Protein AF-A0A2V1JN62-F1 (afdb_monomer)

Organism: Eubacterium ramulus (NCBI:txid39490)

Solvent-accessible surface area (backbone atoms only — not comparable to full-atom values): 8438 Å² total; per-residue (Å²): 111,69,67,59,52,52,50,52,50,54,52,49,52,41,44,50,48,18,68,74,68,61,41,76,30,70,56,57,30,31,48,56,67,56,50,53,51,54,63,74,39,46,83,82,41,70,92,49,55,66,51,74,51,29,80,56,91,88,50,60,19,26,27,44,34,29,56,42,42,87,81,56,75,52,83,78,80,78,67,55,34,75,47,52,40,27,48,70,52,65,95,75,48,65,92,59,51,58,68,42,53,51,51,39,46,47,72,72,69,53,62,70,39,54,35,36,42,65,48,64,54,94,53,24,38,40,35,23,27,32,48,88,47,44,63,55,48,56,72,64,55,46,52,43,90,89,39,50,35,40,93

InterPro domains:
  IPR012677 Nucleotide-binding alpha-beta plait domain superfamily [G3DSA:3.30.70.330] (74-151)
  IPR040591 Ribosome-associated protein quality control protein P2, RNA-binding domain [PF17774] (75-149)

Mean predicted aligned error: 3.66 Å

Sequence (151 aa):
MKENEELKRRVLDLANRCYQQNIYTFSGFLNAAEVSDVYTMERELDFVPWKLFGGTEGCERQMLRFGSEETLGYEEEFPISCVVIRPSAPKFAEDLSHRDFLGALMNLGIERDVLGDIIVRDAAGYVFCEDTMAAYLAEHITQVRHTSMTT

Radius of gyration: 17.4 Å; Cα contacts (8 Å, |Δi|>4): 254; chains: 1; bounding box: 42×25×49 Å

Foldseek 3Di:
DVVLVVLVVVVVVQLVCCVPVLDKGKFFWDALVSVVSVVVCCVVNVVWDKDWDQPDPPWRITMIMTHDCVRNVDDDDQQKDKAKKAFPDLVPDDQDDQVQVVVLCVVVVDDCRQWTDWDDDSNITTTMGGNVCRVVCQPPSQDRPHTGIHD

Structure (mmCIF, N/CA/C/O backbone):
data_AF-A0A2V1JN62-F1
#
_entry.id   AF-A0A2V1JN62-F1
#
loop_
_atom_site.group_PDB
_atom_site.id
_atom_site.type_symbol
_atom_site.label_atom_id
_atom_site.label_alt_id
_atom_site.label_comp_id
_atom_site.label_asym_id
_atom_site.label_entity_id
_atom_site.label_seq_id
_atom_site.pdbx_PDB_ins_code
_atom_site.Cartn_x
_atom_site.Cartn_y
_atom_site.Cartn_z
_atom_site.occupancy
_atom_site.B_iso_or_equiv
_atom_site.auth_seq_id
_atom_site.auth_comp_id
_atom_site.auth_asym_id
_atom_site.auth_atom_id
_atom_site.pdbx_PDB_model_num
ATOM 1 N N . MET A 1 1 ? 10.242 10.033 18.548 1.00 59.81 1 MET A N 1
ATOM 2 C CA . MET A 1 1 ? 9.210 10.541 19.481 1.00 59.81 1 MET A CA 1
ATOM 3 C C . MET A 1 1 ? 8.110 11.282 18.730 1.00 59.81 1 MET A C 1
ATOM 5 O O . MET A 1 1 ? 7.020 10.749 18.710 1.00 59.81 1 MET A O 1
ATOM 9 N N . LYS A 1 2 ? 8.378 12.398 18.029 1.00 68.00 2 LYS A N 1
ATOM 10 C CA . LYS A 1 2 ? 7.328 13.139 17.289 1.00 68.00 2 LYS A CA 1
ATOM 11 C C . LYS A 1 2 ? 6.630 12.345 16.171 1.00 68.00 2 LYS A C 1
ATOM 13 O O . LYS A 1 2 ? 5.416 12.349 16.094 1.00 68.00 2 LYS A O 1
ATOM 18 N N . GLU A 1 3 ? 7.394 11.632 15.349 1.00 68.94 3 GLU A N 1
ATOM 19 C CA . GLU A 1 3 ? 6.868 10.895 14.183 1.00 68.94 3 GLU A CA 1
ATOM 20 C C . GLU A 1 3 ? 5.926 9.741 14.584 1.00 68.94 3 GLU A C 1
ATOM 22 O O . GLU A 1 3 ? 4.888 9.522 13.971 1.00 68.94 3 GLU A O 1
ATOM 27 N N . ASN A 1 4 ? 6.227 9.072 15.700 1.00 80.12 4 ASN A N 1
ATOM 28 C CA . ASN A 1 4 ? 5.383 8.013 16.258 1.00 80.12 4 ASN A CA 1
ATOM 29 C C . ASN A 1 4 ? 4.093 8.594 16.893 1.00 80.12 4 ASN A C 1
ATOM 31 O O . ASN A 1 4 ? 3.012 8.032 16.747 1.00 80.12 4 ASN A O 1
ATOM 35 N N . GLU A 1 5 ? 4.158 9.783 17.510 1.00 89.31 5 GLU A N 1
ATOM 36 C CA . GLU A 1 5 ? 2.958 10.487 17.996 1.00 89.31 5 GLU A CA 1
ATOM 37 C C . GLU A 1 5 ? 2.022 10.923 16.855 1.00 89.31 5 GLU A C 1
ATOM 39 O O . GLU A 1 5 ? 0.799 10.828 16.991 1.00 89.31 5 GLU A O 1
ATOM 44 N N . GLU A 1 6 ? 2.574 11.374 15.725 1.00 93.19 6 GLU A N 1
ATOM 45 C CA . GLU A 1 6 ? 1.796 11.740 14.535 1.00 93.19 6 GLU A CA 1
ATOM 46 C C . GLU A 1 6 ? 1.098 10.524 13.916 1.00 93.19 6 GLU A C 1
ATOM 48 O O . GLU A 1 6 ? -0.110 10.583 13.654 1.00 93.19 6 GLU A O 1
ATOM 53 N N . LEU A 1 7 ? 1.816 9.404 13.761 1.00 94.75 7 LEU A N 1
ATOM 54 C CA . LEU A 1 7 ? 1.230 8.136 13.323 1.00 94.75 7 LEU A CA 1
ATOM 55 C C . LEU A 1 7 ? 0.092 7.714 14.255 1.00 94.75 7 LEU A C 1
ATOM 57 O O . LEU A 1 7 ? -1.020 7.463 13.789 1.00 94.75 7 LEU A O 1
ATOM 61 N N . LYS A 1 8 ? 0.348 7.686 15.569 1.00 95.94 8 LYS A N 1
ATOM 62 C CA . LYS A 1 8 ? -0.642 7.290 16.575 1.00 95.94 8 LYS A CA 1
ATOM 63 C C . LYS A 1 8 ? -1.914 8.123 16.472 1.00 95.94 8 LYS A C 1
ATOM 65 O O . LYS A 1 8 ? -3.014 7.571 16.502 1.00 95.94 8 LYS A O 1
ATOM 70 N N . ARG A 1 9 ? -1.776 9.441 16.313 1.00 96.75 9 ARG A N 1
ATOM 71 C CA . ARG A 1 9 ? -2.917 10.342 16.125 1.00 96.75 9 ARG A CA 1
ATOM 72 C C . ARG A 1 9 ? -3.699 10.002 14.855 1.00 96.75 9 ARG A C 1
ATOM 74 O O . ARG A 1 9 ? -4.909 9.828 14.935 1.00 96.75 9 ARG A O 1
ATOM 81 N N . ARG A 1 10 ? -3.018 9.852 13.714 1.00 97.00 10 ARG A N 1
ATOM 82 C CA . ARG A 1 10 ? -3.650 9.506 12.427 1.00 97.00 10 ARG A CA 1
ATOM 83 C C . ARG A 1 10 ? -4.409 8.178 12.504 1.00 97.00 10 ARG A C 1
ATOM 85 O O . ARG A 1 10 ? -5.538 8.087 12.032 1.00 97.00 10 ARG A O 1
ATOM 92 N N . VAL A 1 11 ? -3.806 7.166 13.123 1.00 98.12 11 VAL A N 1
ATOM 93 C CA . VAL A 1 11 ? -4.401 5.834 13.300 1.00 98.12 11 VAL A CA 1
ATOM 94 C C . VAL A 1 11 ? -5.652 5.902 14.181 1.00 98.12 11 VAL A C 1
ATOM 96 O O . VAL A 1 11 ? -6.694 5.368 13.807 1.00 98.12 11 VAL A O 1
ATOM 99 N N . LEU A 1 12 ? -5.588 6.608 15.314 1.00 98.06 12 LEU A N 1
ATOM 100 C CA . LEU A 1 12 ? -6.748 6.793 16.189 1.00 98.06 12 LEU A CA 1
ATOM 101 C C . LEU A 1 12 ? -7.861 7.604 15.516 1.00 98.06 12 LEU A C 1
ATOM 103 O O . LEU A 1 12 ? -9.035 7.295 15.715 1.00 98.06 12 LEU A O 1
ATOM 107 N N . ASP A 1 13 ? -7.527 8.609 14.709 1.00 98.25 13 ASP A N 1
ATOM 108 C CA . ASP A 1 13 ? -8.517 9.384 13.956 1.00 98.25 13 ASP A CA 1
ATOM 109 C C . ASP A 1 13 ? -9.261 8.492 12.941 1.00 98.25 13 ASP A C 1
ATOM 111 O O . ASP A 1 13 ? -10.490 8.559 12.844 1.00 98.25 13 ASP A O 1
ATOM 115 N N . LEU A 1 14 ? -8.550 7.595 12.242 1.00 98.44 14 LEU A N 1
ATOM 116 C CA . LEU A 1 14 ? -9.153 6.609 11.333 1.00 98.44 14 LEU A CA 1
ATOM 117 C C . LEU A 1 14 ? -10.055 5.611 12.075 1.00 98.44 14 LEU A C 1
ATOM 119 O O . LEU A 1 14 ? -11.182 5.368 11.632 1.00 98.44 14 LEU A O 1
ATOM 123 N N . ALA A 1 15 ? -9.586 5.083 13.208 1.00 98.38 15 ALA A N 1
ATOM 124 C CA . ALA A 1 15 ? -10.327 4.150 14.055 1.00 98.38 15 ALA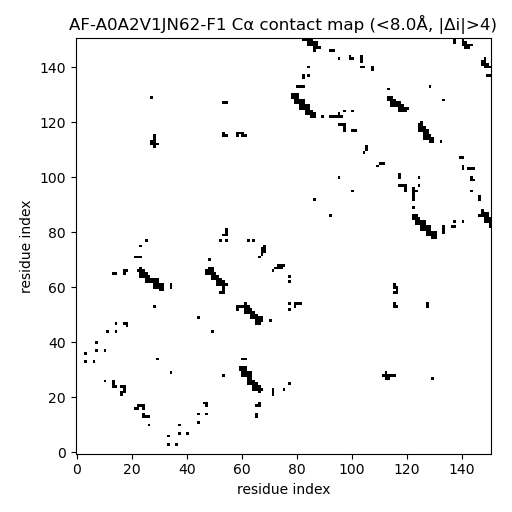 A CA 1
ATOM 125 C C . ALA A 1 15 ? -11.633 4.771 14.579 1.00 98.38 15 ALA A C 1
ATOM 127 O O . ALA A 1 15 ? -12.717 4.201 14.432 1.00 98.38 15 ALA A O 1
ATOM 128 N N . ASN A 1 16 ? -11.546 5.987 15.128 1.00 98.31 16 ASN A N 1
ATOM 129 C CA . ASN A 1 16 ? -12.706 6.728 15.621 1.00 98.31 16 ASN A CA 1
ATOM 130 C C . ASN A 1 16 ? -13.687 7.055 14.497 1.00 98.31 16 ASN A C 1
ATOM 132 O O . ASN A 1 16 ? -14.895 6.933 14.691 1.00 98.31 16 ASN A O 1
ATOM 136 N N . ARG A 1 17 ? -13.192 7.445 13.317 1.00 98.38 17 ARG A N 1
ATOM 137 C CA . ARG A 1 17 ? -14.052 7.719 12.164 1.00 98.38 17 ARG A CA 1
ATOM 138 C C . ARG A 1 17 ? -14.810 6.469 11.720 1.00 98.38 17 ARG A C 1
ATOM 140 O O . ARG A 1 17 ? -16.015 6.570 11.508 1.00 98.38 17 ARG A O 1
ATOM 147 N N . CYS A 1 18 ? -14.138 5.319 11.636 1.00 98.19 18 CYS A N 1
ATOM 148 C CA . CYS A 1 18 ? -14.784 4.041 11.333 1.00 98.19 18 CYS A CA 1
ATOM 149 C C . CYS A 1 18 ? -15.900 3.742 12.340 1.00 98.19 18 CYS A C 1
ATOM 151 O O . CYS A 1 18 ? -17.041 3.501 11.948 1.00 98.19 18 CYS A O 1
ATOM 153 N N . TYR A 1 19 ? -15.589 3.829 13.635 1.00 97.25 19 TYR A N 1
ATOM 154 C CA . TYR A 1 19 ? -16.534 3.535 14.712 1.00 97.25 19 TYR A CA 1
ATOM 155 C C . TYR A 1 19 ? -17.737 4.493 14.740 1.00 97.25 19 TYR A C 1
ATOM 157 O O . TYR A 1 19 ? -18.875 4.066 14.907 1.00 97.25 19 TYR A O 1
ATOM 165 N N . GLN A 1 20 ? -17.509 5.796 14.559 1.00 97.44 20 GLN A N 1
ATOM 166 C CA . GLN A 1 20 ? -18.564 6.812 14.655 1.00 97.44 20 GLN A CA 1
ATOM 167 C C . GLN A 1 20 ? -19.447 6.892 13.408 1.00 97.44 20 GLN A C 1
ATOM 169 O O . GLN A 1 20 ? -20.631 7.206 13.521 1.00 97.44 20 GLN A O 1
ATOM 174 N N . GLN A 1 21 ? -18.870 6.680 12.223 1.00 97.19 21 GLN A N 1
ATOM 175 C CA . GLN A 1 21 ? -19.573 6.849 10.947 1.00 97.19 21 GLN A CA 1
ATOM 176 C C . GLN A 1 21 ? -20.052 5.522 10.354 1.00 97.19 21 GLN A C 1
ATOM 178 O O . GLN A 1 21 ? -20.793 5.545 9.377 1.00 97.19 21 GLN A O 1
ATOM 183 N N . ASN A 1 22 ? -19.668 4.387 10.948 1.00 96.12 22 ASN A N 1
ATOM 184 C CA . ASN A 1 22 ? -19.988 3.047 10.464 1.00 96.12 22 ASN A CA 1
ATOM 185 C C . ASN A 1 22 ? -19.538 2.827 9.005 1.00 96.12 22 ASN A C 1
ATOM 187 O O . ASN A 1 22 ? -20.285 2.311 8.170 1.00 96.12 22 ASN A O 1
ATOM 191 N N . ILE A 1 23 ? -18.309 3.257 8.703 1.00 97.75 23 ILE A N 1
ATOM 192 C CA . ILE A 1 23 ? -17.670 3.114 7.389 1.00 97.75 23 ILE A CA 1
ATOM 193 C C . 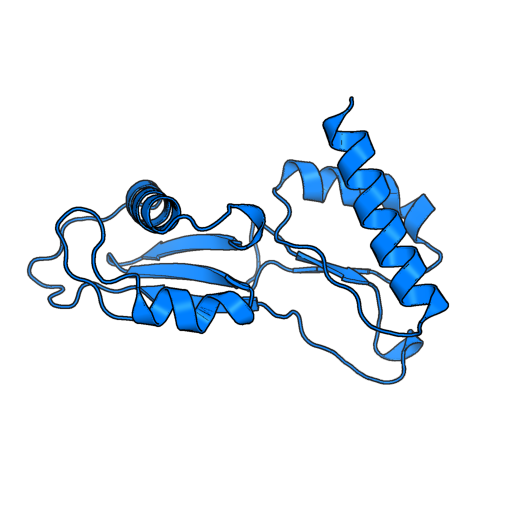ILE A 1 23 ? -16.296 2.470 7.511 1.00 97.75 23 ILE A C 1
ATOM 195 O O . ILE A 1 23 ? -15.637 2.661 8.531 1.00 97.75 23 ILE A O 1
ATOM 199 N N . TYR A 1 24 ? -15.829 1.784 6.468 1.00 98.50 24 TYR A N 1
ATOM 200 C CA . TYR A 1 24 ? -14.417 1.418 6.405 1.00 98.50 24 TYR A CA 1
ATOM 201 C C . TYR A 1 24 ? -13.551 2.671 6.302 1.00 98.50 24 TYR A C 1
ATOM 203 O O . TYR A 1 24 ? -13.913 3.672 5.675 1.00 98.50 24 TYR A O 1
ATOM 211 N N . THR A 1 25 ? -12.389 2.623 6.94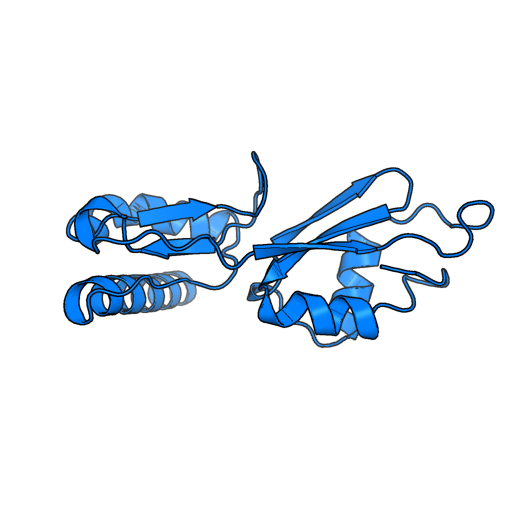0 1.00 98.56 25 THR A N 1
ATOM 212 C CA . THR A 1 25 ? -11.367 3.658 6.797 1.00 98.56 25 THR A CA 1
ATOM 213 C C . THR A 1 25 ? -10.021 3.015 6.530 1.00 98.56 25 THR A C 1
ATOM 215 O O . THR A 1 25 ? -9.733 1.919 7.010 1.00 98.56 25 THR A O 1
ATOM 218 N N . PHE A 1 26 ? -9.203 3.715 5.750 1.00 98.38 26 PHE A N 1
ATOM 219 C CA . PHE A 1 26 ? -7.932 3.220 5.247 1.00 98.38 26 PHE A CA 1
ATOM 220 C C . PHE A 1 26 ? -6.843 4.262 5.493 1.00 98.38 26 PHE A C 1
ATOM 222 O O . PHE A 1 26 ? -7.096 5.468 5.407 1.00 98.38 26 PHE A O 1
ATOM 229 N N . SER A 1 27 ? -5.640 3.808 5.826 1.00 97.81 27 SER A N 1
ATOM 230 C CA . SER A 1 27 ? -4.439 4.643 5.767 1.00 97.81 27 SER A CA 1
ATOM 231 C C . SER A 1 27 ? -3.853 4.649 4.350 1.00 97.81 27 SER A C 1
ATOM 233 O O . SER A 1 27 ? -4.261 3.855 3.511 1.00 97.81 27 SER A O 1
ATOM 235 N N . GLY A 1 28 ? -2.828 5.470 4.107 1.00 97.19 28 GLY A N 1
ATOM 236 C CA . GLY A 1 28 ? -1.861 5.158 3.048 1.00 97.19 28 GLY A CA 1
ATOM 237 C C . GLY A 1 28 ? -1.012 3.929 3.414 1.00 97.19 28 GLY A C 1
ATOM 238 O O . GLY A 1 28 ? -1.188 3.321 4.478 1.00 97.19 28 GLY A O 1
ATOM 239 N N . PHE A 1 29 ? -0.052 3.574 2.568 1.00 97.88 29 PHE A N 1
ATOM 240 C CA . PHE A 1 29 ? 0.948 2.550 2.856 1.00 97.88 29 PHE A CA 1
ATOM 241 C C . PHE A 1 29 ? 1.875 2.976 3.995 1.00 97.88 29 PHE A C 1
ATOM 243 O O . PHE A 1 29 ? 2.668 3.912 3.885 1.00 97.88 29 PHE A O 1
ATOM 250 N N . LEU A 1 30 ? 1.803 2.213 5.077 1.00 97.44 30 LEU A N 1
ATOM 251 C CA . LEU A 1 30 ? 2.706 2.272 6.210 1.00 97.44 30 LEU A CA 1
ATOM 252 C C . LEU A 1 30 ? 3.975 1.486 5.886 1.00 97.44 30 LEU A C 1
ATOM 254 O O . LEU A 1 30 ? 3.923 0.410 5.284 1.00 97.44 30 LEU A O 1
ATOM 258 N N . ASN A 1 31 ? 5.126 2.004 6.301 1.00 95.81 31 ASN A N 1
ATOM 259 C CA . ASN A 1 31 ? 6.378 1.257 6.239 1.00 95.81 31 ASN A CA 1
ATOM 260 C C . ASN A 1 31 ? 6.471 0.207 7.365 1.00 95.81 31 ASN A C 1
ATOM 262 O O . ASN A 1 31 ? 5.703 0.241 8.320 1.00 95.81 31 ASN A O 1
ATOM 266 N N . ALA A 1 32 ? 7.450 -0.699 7.292 1.00 95.06 32 ALA A N 1
ATOM 267 C CA . ALA A 1 32 ? 7.601 -1.791 8.259 1.00 95.06 32 ALA A CA 1
ATOM 268 C C . ALA A 1 32 ? 7.713 -1.333 9.732 1.00 95.06 32 ALA A C 1
ATOM 270 O O . ALA A 1 32 ? 7.233 -2.026 10.629 1.00 95.06 32 ALA A O 1
ATOM 271 N N . ALA A 1 33 ? 8.319 -0.170 9.998 1.00 95.19 33 ALA A N 1
ATOM 272 C CA . ALA A 1 33 ? 8.395 0.378 11.352 1.00 95.19 33 ALA A CA 1
ATOM 273 C C . ALA A 1 33 ? 7.030 0.912 11.814 1.00 95.19 33 ALA A C 1
ATOM 275 O O . ALA A 1 33 ? 6.599 0.589 12.915 1.00 95.19 33 ALA A O 1
ATOM 276 N N . GLU A 1 34 ? 6.317 1.643 10.953 1.00 96.69 34 GLU A N 1
ATOM 277 C CA . GLU A 1 34 ? 4.955 2.120 11.239 1.00 96.69 34 GLU A CA 1
ATOM 278 C C . GLU A 1 34 ? 3.968 0.954 11.424 1.00 96.69 34 GLU A C 1
ATOM 280 O O . GLU A 1 34 ? 3.124 0.991 12.314 1.00 96.69 34 GLU A O 1
ATOM 285 N N . VAL A 1 35 ? 4.096 -0.113 10.628 1.00 96.94 35 VAL A N 1
ATOM 286 C CA . VAL A 1 35 ? 3.339 -1.363 10.799 1.00 96.94 35 VAL A CA 1
ATOM 287 C C . VAL A 1 35 ? 3.594 -1.959 12.183 1.00 96.94 35 VAL A C 1
ATOM 289 O O . VAL A 1 35 ? 2.649 -2.306 12.891 1.00 96.94 35 VAL A O 1
ATOM 292 N N . SER A 1 36 ? 4.863 -2.043 12.597 1.00 96.31 36 SER A N 1
ATOM 293 C CA . SER A 1 36 ? 5.215 -2.511 13.938 1.00 96.31 36 SER A CA 1
ATOM 294 C C . SER A 1 36 ? 4.615 -1.618 15.023 1.00 96.31 36 SER A C 1
ATOM 296 O O . SER A 1 36 ? 4.119 -2.142 16.018 1.00 96.31 36 SER A O 1
ATOM 298 N N . ASP A 1 37 ? 4.632 -0.297 14.838 1.00 96.12 37 ASP A N 1
ATOM 299 C CA . ASP A 1 37 ? 4.038 0.654 15.778 1.00 96.12 37 ASP A CA 1
ATOM 300 C C . ASP A 1 37 ? 2.520 0.435 15.909 1.00 96.12 37 ASP A C 1
ATOM 302 O O . ASP A 1 37 ? 2.013 0.405 17.031 1.00 96.12 37 ASP A O 1
ATOM 306 N N . VAL A 1 38 ? 1.799 0.172 14.810 1.00 97.19 38 VAL A N 1
ATOM 307 C CA . VAL A 1 38 ? 0.359 -0.156 14.846 1.00 97.19 38 VAL A CA 1
ATOM 308 C C . VAL A 1 38 ? 0.081 -1.401 15.690 1.00 97.19 38 VAL A C 1
ATOM 310 O O . VAL A 1 38 ? -0.831 -1.373 16.515 1.00 97.19 38 VAL A O 1
ATOM 313 N N . TYR A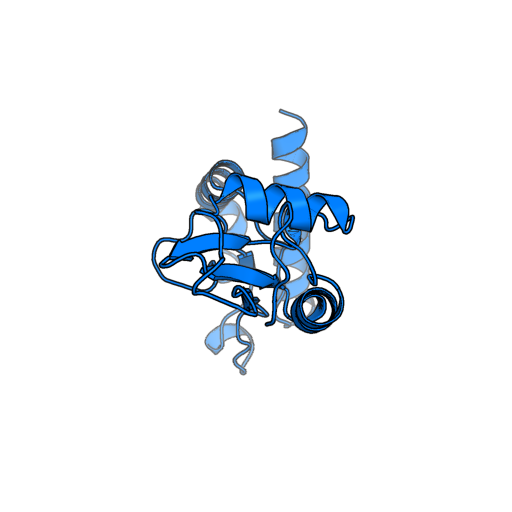 1 39 ? 0.885 -2.463 15.569 1.00 96.44 39 TYR A N 1
ATOM 314 C CA . TYR A 1 39 ? 0.730 -3.649 16.425 1.00 96.44 39 TYR A CA 1
ATOM 315 C C . TYR A 1 39 ? 0.924 -3.334 17.915 1.00 96.44 39 TYR A C 1
ATOM 317 O O . TYR A 1 39 ? 0.269 -3.942 18.758 1.00 96.44 39 TYR A O 1
ATOM 325 N N . THR A 1 40 ? 1.772 -2.363 18.272 1.00 95.94 40 THR A N 1
ATOM 326 C CA . THR A 1 40 ? 1.913 -1.952 19.683 1.00 95.94 40 THR A CA 1
ATOM 327 C C . THR A 1 40 ? 0.691 -1.209 20.228 1.00 95.94 40 THR A C 1
ATOM 329 O O . THR A 1 40 ? 0.538 -1.120 21.446 1.00 95.94 40 THR A O 1
ATOM 332 N N . MET A 1 41 ? -0.179 -0.708 19.344 1.00 95.69 41 MET A N 1
ATOM 333 C CA . MET A 1 41 ? -1.403 0.024 19.677 1.00 95.69 41 MET A CA 1
ATOM 334 C C . MET A 1 41 ? -2.641 -0.878 19.795 1.00 95.69 41 MET A C 1
ATOM 336 O O . MET A 1 41 ? -3.745 -0.355 19.917 1.00 95.69 41 MET A O 1
ATOM 340 N N . GLU A 1 42 ? -2.491 -2.208 19.742 1.00 94.62 42 GLU A N 1
ATOM 341 C CA . GLU A 1 42 ? -3.607 -3.171 19.727 1.00 94.62 42 GLU A CA 1
ATOM 342 C C . GLU A 1 42 ? -4.673 -2.842 20.784 1.00 94.62 42 GLU A C 1
ATOM 344 O O . GLU A 1 42 ? -5.834 -2.631 20.444 1.00 94.62 42 GLU A O 1
ATOM 349 N N . ARG A 1 43 ? -4.252 -2.625 22.038 1.00 95.69 43 ARG A N 1
ATOM 350 C CA . ARG A 1 43 ? -5.152 -2.309 23.161 1.00 95.69 43 ARG A CA 1
ATOM 351 C C . ARG A 1 43 ? -5.916 -1.000 22.992 1.00 95.69 43 ARG A C 1
ATOM 353 O O . ARG A 1 43 ? -7.042 -0.877 23.468 1.00 95.69 43 ARG A O 1
ATOM 360 N N . GLU A 1 44 ? -5.297 0.011 22.389 1.00 96.31 44 GLU A N 1
ATOM 361 C CA . GLU A 1 44 ? -5.974 1.272 22.092 1.00 96.31 44 GLU A CA 1
ATOM 362 C C . GLU A 1 44 ? -6.966 1.144 20.936 1.00 96.31 44 GLU A C 1
ATOM 364 O O . GLU A 1 44 ? -7.862 1.978 20.839 1.00 96.31 44 GLU A O 1
ATOM 369 N N . LEU A 1 45 ? -6.821 0.129 20.082 1.00 97.19 45 LEU A N 1
ATOM 370 C CA . LEU A 1 45 ? -7.653 -0.107 18.902 1.00 97.19 45 LEU A CA 1
ATOM 371 C C . LEU A 1 45 ? -8.732 -1.179 19.117 1.00 97.19 45 LEU A C 1
ATOM 373 O O . LEU A 1 45 ? -9.592 -1.324 18.256 1.00 97.19 45 LEU A O 1
ATOM 377 N N . ASP A 1 46 ? -8.754 -1.862 20.268 1.00 96.12 46 ASP A N 1
ATOM 378 C CA . ASP A 1 46 ? -9.684 -2.959 20.612 1.00 96.12 46 ASP A CA 1
ATOM 379 C C . ASP A 1 46 ? -11.180 -2.645 20.399 1.00 96.12 46 ASP A C 1
ATOM 381 O O . ASP A 1 46 ? -12.006 -3.552 20.303 1.00 96.12 46 ASP A O 1
ATOM 385 N N . PHE A 1 47 ? -11.563 -1.367 20.337 1.00 96.19 47 PHE A N 1
ATOM 386 C CA . PHE A 1 47 ? -12.951 -0.948 20.129 1.00 96.19 47 PHE A CA 1
ATOM 387 C C . PHE A 1 47 ? -13.427 -1.048 18.669 1.00 96.19 47 PHE A C 1
ATOM 389 O O . PHE A 1 47 ? -14.618 -0.866 18.406 1.00 96.19 47 PHE A O 1
ATOM 396 N N . VAL A 1 48 ? -12.528 -1.307 17.715 1.00 96.94 48 VAL A N 1
ATOM 397 C CA . VAL A 1 48 ? -12.854 -1.440 16.293 1.00 96.94 48 VAL A CA 1
ATOM 398 C C . VAL A 1 48 ? -11.952 -2.496 15.639 1.00 96.94 48 VAL A C 1
ATOM 400 O O . VAL A 1 48 ? -10.734 -2.460 15.805 1.00 96.94 48 VAL A O 1
ATOM 403 N N . PRO A 1 49 ? -12.504 -3.456 14.875 1.00 97.50 49 PRO A N 1
ATOM 404 C CA . PRO A 1 49 ? -11.681 -4.444 14.189 1.00 97.50 49 PRO A CA 1
ATOM 405 C C . PRO A 1 49 ? -10.781 -3.767 13.155 1.00 97.50 49 PRO A C 1
ATOM 407 O O . PRO A 1 49 ? -11.196 -2.825 12.477 1.00 97.50 49 PRO A O 1
ATOM 410 N N . TRP A 1 50 ? -9.566 -4.279 12.990 1.00 98.12 50 TRP A N 1
ATOM 411 C CA . TRP A 1 50 ? -8.612 -3.753 12.022 1.00 98.12 50 TRP A CA 1
ATOM 412 C C . TRP A 1 50 ? -7.783 -4.859 11.371 1.00 98.12 50 TRP A C 1
ATOM 414 O O . TRP A 1 50 ? -7.676 -5.970 11.893 1.00 98.12 50 TRP A O 1
ATOM 424 N N . LYS A 1 51 ? -7.241 -4.572 10.184 1.00 97.69 51 LYS A N 1
ATOM 425 C CA . LYS A 1 51 ? -6.386 -5.480 9.405 1.00 97.69 51 LYS A CA 1
ATOM 426 C C . LYS A 1 51 ? -5.306 -4.699 8.661 1.00 97.69 51 LYS A C 1
ATOM 428 O O . LYS A 1 51 ? -5.523 -3.552 8.281 1.00 97.69 51 LYS A O 1
ATOM 433 N N . LEU A 1 52 ? -4.178 -5.355 8.402 1.00 97.94 52 LEU A N 1
ATOM 434 C CA . LEU A 1 52 ? -3.096 -4.848 7.559 1.00 97.94 52 LEU A CA 1
ATOM 435 C C . LEU A 1 52 ? -2.955 -5.708 6.303 1.00 97.94 52 LEU A C 1
ATOM 437 O O . LEU A 1 52 ? -2.989 -6.938 6.391 1.00 97.94 52 LEU A O 1
ATOM 441 N N . PHE A 1 53 ? -2.776 -5.072 5.148 1.00 98.12 53 PHE A N 1
ATOM 442 C CA . PHE A 1 53 ? -2.555 -5.767 3.881 1.00 98.12 53 PHE A CA 1
ATOM 443 C C . PHE A 1 53 ? -1.759 -4.903 2.898 1.00 98.12 53 PHE A C 1
ATOM 445 O O . PHE A 1 53 ? -1.963 -3.696 2.830 1.00 98.12 53 PHE A O 1
ATOM 452 N N . GLY A 1 54 ? -0.837 -5.509 2.145 1.00 96.69 54 GLY A N 1
ATOM 453 C CA . GLY A 1 54 ? 0.042 -4.796 1.204 1.00 96.69 54 GLY A CA 1
ATOM 454 C C . GLY A 1 54 ? -0.232 -5.066 -0.277 1.00 96.69 54 GLY A C 1
ATOM 455 O O . GLY A 1 54 ? 0.526 -4.603 -1.121 1.00 96.69 54 GLY A O 1
ATOM 456 N N . GLY A 1 55 ? -1.285 -5.822 -0.605 1.00 95.12 55 GLY A N 1
ATOM 457 C CA . GLY A 1 55 ? -1.608 -6.245 -1.976 1.00 95.12 55 GLY A CA 1
ATOM 458 C C . GLY A 1 55 ? -1.213 -7.692 -2.291 1.00 95.12 55 GLY A C 1
ATOM 459 O O . GLY A 1 55 ? -1.849 -8.336 -3.120 1.00 95.12 55 GLY A O 1
ATOM 460 N N . THR A 1 56 ? -0.219 -8.246 -1.592 1.00 94.56 56 THR A N 1
ATOM 461 C CA . THR A 1 56 ? 0.121 -9.678 -1.623 1.00 94.56 56 THR A CA 1
ATOM 462 C C . THR A 1 56 ? 0.659 -10.142 -0.266 1.00 94.56 56 THR A C 1
ATOM 464 O O . THR A 1 56 ? 0.951 -9.338 0.622 1.00 94.56 56 THR A O 1
ATOM 467 N N . GLU A 1 57 ? 0.780 -11.457 -0.085 1.00 92.06 57 GLU A N 1
ATOM 468 C CA . GLU A 1 57 ? 1.429 -12.040 1.089 1.00 92.06 57 GLU A CA 1
ATOM 469 C C . GLU A 1 57 ? 2.893 -11.595 1.202 1.00 92.06 57 GLU A C 1
ATOM 471 O O . GLU A 1 57 ? 3.627 -11.557 0.213 1.00 92.06 57 GLU A O 1
ATOM 476 N N . GLY A 1 58 ? 3.323 -11.302 2.431 1.00 90.50 58 GLY A N 1
ATOM 477 C CA . GLY A 1 58 ? 4.716 -10.984 2.744 1.00 90.50 58 GLY A CA 1
ATOM 478 C C . GLY A 1 58 ? 5.164 -9.561 2.409 1.00 90.50 58 GLY A C 1
ATOM 479 O O . GLY A 1 58 ? 6.362 -9.305 2.482 1.00 90.50 58 GLY A O 1
ATOM 480 N N . CYS A 1 59 ? 4.251 -8.649 2.057 1.00 94.38 59 CYS A N 1
ATOM 481 C CA . CYS A 1 59 ? 4.608 -7.248 1.832 1.00 94.38 59 CYS A CA 1
ATOM 482 C C . CYS A 1 59 ? 5.146 -6.570 3.099 1.00 94.38 59 CYS A C 1
ATOM 484 O O . CYS A 1 59 ? 4.545 -6.685 4.170 1.00 94.38 59 CYS A O 1
ATOM 486 N N . GLU A 1 60 ? 6.233 -5.813 2.951 1.00 94.44 60 GLU A N 1
ATOM 487 C CA . GLU A 1 60 ? 6.798 -4.981 4.019 1.0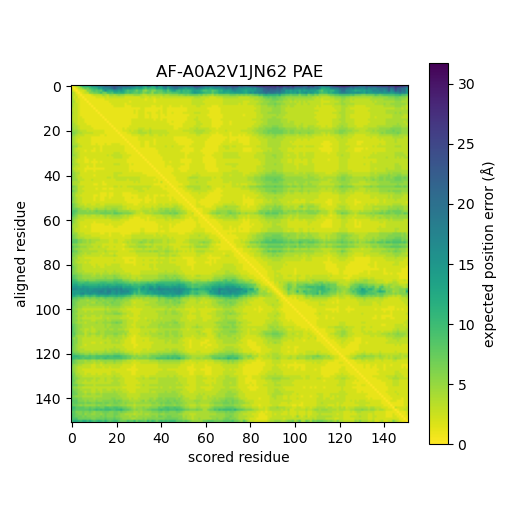0 94.44 60 GLU A CA 1
ATOM 488 C C . GLU A 1 60 ? 5.974 -3.709 4.225 1.00 94.44 60 GLU A C 1
ATOM 490 O O . GLU A 1 60 ? 5.760 -3.277 5.361 1.00 94.44 60 GLU A O 1
ATOM 495 N N . ARG A 1 61 ? 5.513 -3.101 3.126 1.00 96.75 61 ARG A N 1
ATOM 496 C CA . ARG A 1 61 ? 4.620 -1.943 3.156 1.00 96.75 61 ARG A CA 1
ATOM 497 C C . ARG A 1 61 ? 3.174 -2.391 3.110 1.00 96.75 61 ARG A C 1
ATOM 499 O O . ARG A 1 61 ? 2.774 -3.143 2.222 1.00 96.75 61 ARG A O 1
ATOM 506 N N . GLN A 1 62 ? 2.379 -1.909 4.057 1.00 98.25 62 GLN A N 1
ATOM 507 C CA . GLN A 1 62 ? 0.999 -2.352 4.221 1.00 98.25 62 GLN A CA 1
ATOM 508 C C . GLN A 1 62 ? 0.069 -1.177 4.492 1.00 98.25 62 GLN A C 1
ATOM 510 O O . GLN A 1 62 ? 0.427 -0.216 5.165 1.00 98.25 62 GLN A O 1
ATOM 515 N N . MET A 1 63 ? -1.150 -1.280 3.989 1.00 98.38 63 MET A N 1
ATOM 516 C CA . MET A 1 63 ? -2.249 -0.390 4.313 1.00 98.38 63 MET A CA 1
ATOM 517 C C . MET A 1 63 ? -2.977 -0.911 5.553 1.00 98.38 63 MET A C 1
ATOM 519 O O . MET A 1 63 ? -3.234 -2.112 5.661 1.00 98.38 63 MET A O 1
ATOM 523 N N . LEU A 1 64 ? -3.324 -0.016 6.477 1.00 98.50 64 LEU A N 1
ATOM 524 C CA . LEU A 1 64 ? -4.191 -0.302 7.616 1.00 98.50 64 LEU A CA 1
ATOM 525 C C . LEU A 1 64 ? -5.642 -0.035 7.232 1.00 98.50 64 LEU A C 1
ATOM 527 O O . LEU A 1 64 ? -5.958 1.047 6.742 1.00 98.50 64 LEU A O 1
ATOM 531 N N . ARG A 1 65 ? -6.522 -0.996 7.512 1.00 98.44 65 ARG A N 1
ATOM 532 C CA . ARG A 1 65 ? -7.975 -0.868 7.377 1.00 98.44 65 ARG A CA 1
ATOM 533 C C . ARG A 1 65 ? -8.647 -1.047 8.728 1.00 98.44 65 ARG A C 1
ATOM 535 O O . ARG A 1 65 ? -8.363 -2.027 9.415 1.00 98.44 65 ARG A O 1
ATOM 542 N N . PHE A 1 66 ? -9.597 -0.176 9.045 1.00 98.62 66 PHE A N 1
ATOM 543 C CA . PHE A 1 66 ? -10.555 -0.373 10.133 1.00 98.62 66 PHE A CA 1
ATOM 544 C C . PHE A 1 66 ? -11.915 -0.805 9.588 1.00 98.62 66 PHE A C 1
ATOM 546 O O . PHE A 1 66 ? -12.338 -0.340 8.531 1.00 98.62 66 PHE A O 1
ATOM 553 N N . GLY A 1 67 ? -12.584 -1.691 10.322 1.00 97.56 67 GLY A N 1
ATOM 554 C CA . GLY A 1 67 ? -13.873 -2.267 9.966 1.00 97.56 67 GLY A CA 1
ATOM 555 C C . GLY A 1 67 ? -13.798 -3.746 9.581 1.00 97.56 67 GLY A C 1
ATOM 556 O O . GLY A 1 67 ? -12.787 -4.271 9.087 1.00 97.56 67 GLY A O 1
ATOM 557 N N . SER A 1 68 ? -14.912 -4.432 9.806 1.00 96.88 68 SER A N 1
ATOM 558 C CA . SER A 1 68 ? -15.178 -5.783 9.323 1.00 96.88 68 SER A CA 1
ATOM 559 C C . SER A 1 68 ? -16.615 -5.897 8.825 1.00 96.88 68 SER A C 1
ATOM 561 O O . SER A 1 68 ? -17.478 -5.100 9.205 1.00 96.88 68 SER A O 1
ATOM 563 N N . GLU A 1 69 ? -16.873 -6.922 8.011 1.00 95.75 69 GLU A N 1
ATOM 564 C CA . GLU A 1 69 ? -18.217 -7.232 7.522 1.00 95.75 69 GLU A CA 1
ATOM 565 C C . GLU A 1 69 ? -19.187 -7.462 8.684 1.00 95.75 69 GLU A C 1
ATOM 567 O O . GLU A 1 69 ? -20.307 -6.964 8.663 1.00 95.75 69 GLU A O 1
ATOM 572 N N . GLU A 1 70 ? -18.725 -8.119 9.749 1.00 94.06 70 GLU A N 1
ATOM 573 C CA . GLU A 1 70 ? -19.508 -8.352 10.963 1.00 94.06 70 GLU A CA 1
ATOM 574 C C . GLU A 1 70 ? -19.923 -7.046 11.655 1.00 94.06 70 GLU A C 1
ATOM 576 O O . GLU A 1 70 ? -21.066 -6.919 12.091 1.00 94.06 70 GLU A O 1
ATOM 581 N N . THR A 1 71 ? -19.022 -6.062 11.745 1.00 92.88 71 THR A N 1
ATOM 582 C CA . THR A 1 71 ? -19.322 -4.800 12.439 1.00 92.88 71 THR A CA 1
ATOM 583 C C . THR A 1 71 ? -20.074 -3.798 11.573 1.00 92.88 71 THR A C 1
ATOM 585 O O . THR A 1 71 ? -20.872 -3.030 12.100 1.00 92.88 71 THR A O 1
ATOM 588 N N . LEU A 1 72 ? -19.811 -3.780 10.262 1.00 95.44 72 LEU A N 1
ATOM 589 C CA . LEU A 1 72 ? -20.324 -2.750 9.353 1.00 95.44 72 LEU A CA 1
ATOM 590 C C . LEU A 1 72 ? -21.507 -3.229 8.500 1.00 95.44 72 LEU A C 1
ATOM 592 O O . LEU A 1 72 ? -22.259 -2.400 7.989 1.00 95.44 72 LEU A O 1
ATOM 596 N N . GLY A 1 73 ? -21.708 -4.543 8.373 1.00 96.38 73 GLY A N 1
ATOM 597 C CA . GLY A 1 73 ? -22.785 -5.156 7.589 1.00 96.38 73 GLY A CA 1
ATOM 598 C C . GLY A 1 73 ? -22.520 -5.231 6.081 1.00 96.38 73 GLY A C 1
ATOM 599 O O . GLY A 1 73 ? -23.426 -5.573 5.325 1.00 96.38 73 GLY A O 1
ATOM 600 N N . TYR A 1 74 ? -21.309 -4.889 5.639 1.00 96.19 74 TYR A N 1
ATOM 601 C CA . TYR A 1 74 ? -20.846 -5.012 4.256 1.00 96.19 74 TYR A CA 1
ATOM 602 C C . TYR A 1 74 ? -19.330 -5.201 4.226 1.00 96.19 74 TYR A C 1
ATOM 604 O O . TYR A 1 74 ? -18.637 -4.865 5.189 1.00 96.19 74 TYR A O 1
ATOM 612 N N . GLU A 1 75 ? -18.806 -5.725 3.124 1.00 95.00 75 GLU A N 1
ATOM 613 C CA . GLU A 1 75 ? -17.370 -5.861 2.898 1.00 95.00 75 GLU A CA 1
ATOM 614 C C . GLU A 1 75 ? -16.857 -4.772 1.950 1.00 95.00 75 GLU A C 1
ATOM 616 O O . GLU A 1 75 ? -17.519 -4.415 0.976 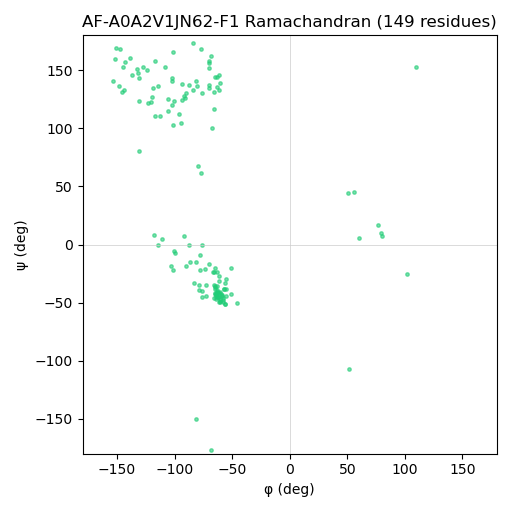1.00 95.00 75 GLU A O 1
ATOM 621 N N . GLU A 1 76 ? -15.669 -4.252 2.250 1.00 96.94 76 GLU A N 1
ATOM 622 C CA . GLU A 1 76 ? -14.916 -3.354 1.380 1.00 96.94 76 GLU A CA 1
ATOM 623 C C . GLU A 1 76 ? -13.477 -3.866 1.286 1.00 96.94 76 GLU A C 1
ATOM 625 O O . GLU A 1 76 ? -12.804 -4.087 2.304 1.00 96.94 76 GLU A O 1
ATOM 630 N N . GLU A 1 77 ? -13.024 -4.123 0.060 1.00 96.12 77 GLU A N 1
ATOM 631 C CA . GLU A 1 77 ? -11.664 -4.584 -0.206 1.00 96.12 77 GLU A CA 1
ATOM 632 C C . GLU A 1 77 ? -10.645 -3.477 0.096 1.00 96.12 77 GLU A C 1
ATOM 634 O O . GLU A 1 77 ? -10.977 -2.298 0.210 1.00 96.12 77 GLU A O 1
ATOM 639 N N . PHE A 1 78 ? -9.379 -3.859 0.259 1.00 97.81 78 PHE A N 1
ATOM 640 C CA . PHE A 1 78 ? -8.317 -2.862 0.330 1.00 97.81 78 PHE A CA 1
ATOM 641 C C . PHE A 1 78 ? -8.205 -2.152 -1.024 1.00 97.81 78 PHE A C 1
ATOM 643 O O . PHE A 1 78 ? -8.091 -2.857 -2.027 1.00 97.81 78 PHE A O 1
ATOM 650 N N . PRO A 1 79 ? -8.172 -0.806 -1.065 1.00 97.50 79 PRO A N 1
ATOM 651 C CA . PRO A 1 79 ? -8.054 -0.041 -2.303 1.00 97.50 79 PRO A CA 1
ATOM 652 C C . PRO A 1 79 ? -6.610 -0.063 -2.829 1.00 97.50 79 PRO A C 1
ATOM 654 O O . PRO A 1 79 ? -5.926 0.964 -2.880 1.00 97.50 79 PRO A O 1
ATOM 657 N N . ILE A 1 80 ? -6.116 -1.263 -3.138 1.00 98.19 80 ILE A N 1
ATOM 658 C CA . ILE A 1 80 ? -4.751 -1.542 -3.570 1.00 98.19 80 ILE A CA 1
ATOM 659 C C . ILE A 1 80 ? -4.780 -2.188 -4.950 1.00 98.19 80 ILE A C 1
ATOM 661 O O . ILE A 1 80 ? -5.283 -3.297 -5.133 1.00 98.19 80 ILE A O 1
ATOM 665 N N . SER A 1 81 ? -4.089 -1.549 -5.882 1.00 97.75 81 SER A N 1
ATOM 666 C CA . SER A 1 81 ? -3.865 -2.043 -7.232 1.00 97.75 81 SER A CA 1
ATOM 667 C C . SER A 1 81 ? -2.415 -2.478 -7.423 1.00 97.75 81 SER A C 1
ATOM 669 O O . SER A 1 81 ? -1.497 -1.959 -6.787 1.00 97.75 81 SER A O 1
ATOM 671 N N . CYS A 1 82 ? -2.193 -3.420 -8.342 1.00 97.56 82 CYS A N 1
ATOM 672 C CA . CYS A 1 82 ? -0.860 -3.813 -8.793 1.00 97.56 82 CYS A CA 1
ATOM 673 C C . CYS A 1 82 ? -0.669 -3.400 -10.256 1.00 97.56 82 CYS A C 1
ATOM 675 O O . CYS A 1 82 ? -1.286 -3.976 -11.155 1.00 97.56 82 CYS A O 1
ATOM 677 N N . VAL A 1 83 ? 0.200 -2.419 -10.497 1.00 97.62 83 VAL A N 1
ATOM 678 C CA . VAL A 1 83 ? 0.573 -1.979 -11.846 1.00 97.62 83 VAL A CA 1
ATOM 679 C C . VAL A 1 83 ? 1.827 -2.730 -12.275 1.00 97.62 83 VAL A C 1
ATOM 681 O O . VAL A 1 83 ? 2.850 -2.689 -11.586 1.00 97.62 83 VAL A O 1
ATOM 684 N N . VAL A 1 84 ? 1.764 -3.421 -13.416 1.00 97.44 84 VAL A N 1
ATOM 685 C CA . VAL A 1 84 ? 2.896 -4.214 -13.908 1.00 97.44 84 VAL A CA 1
ATOM 686 C C . VAL A 1 84 ? 3.634 -3.483 -15.014 1.00 97.44 84 VAL A C 1
ATOM 688 O O . VAL A 1 84 ? 3.236 -3.491 -16.167 1.00 97.44 84 VAL A O 1
ATOM 691 N N . ILE A 1 85 ? 4.774 -2.911 -14.668 1.00 96.38 85 ILE A N 1
ATOM 692 C CA . ILE A 1 85 ? 5.562 -2.037 -15.526 1.00 96.38 85 ILE A CA 1
ATOM 693 C C . ILE A 1 85 ? 6.652 -2.873 -16.196 1.00 96.38 85 ILE A C 1
ATOM 695 O O . ILE A 1 85 ? 7.564 -3.372 -15.531 1.00 96.38 85 ILE A O 1
ATOM 699 N N . ARG A 1 86 ? 6.570 -3.055 -17.514 1.00 95.44 86 ARG A N 1
ATOM 700 C CA . ARG A 1 86 ? 7.451 -3.947 -18.285 1.00 95.44 86 ARG A CA 1
ATOM 701 C C . ARG A 1 86 ? 8.162 -3.201 -19.416 1.00 95.44 86 ARG A C 1
ATOM 703 O O . ARG A 1 86 ? 7.584 -2.274 -19.974 1.00 95.44 86 ARG A O 1
ATOM 710 N N . PRO A 1 87 ? 9.375 -3.610 -19.817 1.00 94.94 87 PRO A N 1
ATOM 711 C CA . PRO A 1 87 ? 10.034 -3.034 -20.983 1.00 94.94 87 PRO A CA 1
ATOM 712 C C . PRO A 1 87 ? 9.219 -3.263 -22.259 1.00 94.94 87 PRO A C 1
ATOM 714 O O . PRO A 1 87 ? 8.833 -4.396 -22.556 1.00 94.94 87 PRO A O 1
ATOM 717 N N . SER A 1 88 ? 9.029 -2.222 -23.070 1.00 93.75 88 SER A N 1
ATOM 718 C CA . SER A 1 88 ? 8.304 -2.331 -24.349 1.00 93.75 88 SER A CA 1
ATOM 719 C C . SER A 1 88 ? 9.053 -3.190 -25.375 1.00 93.75 88 SER A C 1
ATOM 721 O O . SER A 1 88 ? 8.452 -3.756 -26.286 1.00 93.75 88 SER A O 1
ATOM 723 N N . ALA A 1 89 ? 10.375 -3.317 -25.221 1.00 91.50 89 ALA A N 1
ATOM 724 C CA . ALA A 1 89 ? 11.222 -4.182 -26.034 1.00 91.50 89 ALA A CA 1
ATOM 725 C C . ALA A 1 89 ? 12.140 -5.043 -25.139 1.00 91.50 89 ALA A C 1
ATOM 727 O O . ALA A 1 89 ? 13.322 -4.730 -24.995 1.00 91.50 89 ALA A O 1
ATOM 728 N N . PRO A 1 90 ? 11.635 -6.158 -24.566 1.00 86.00 90 PRO A N 1
ATOM 729 C CA . PRO A 1 90 ? 12.354 -6.952 -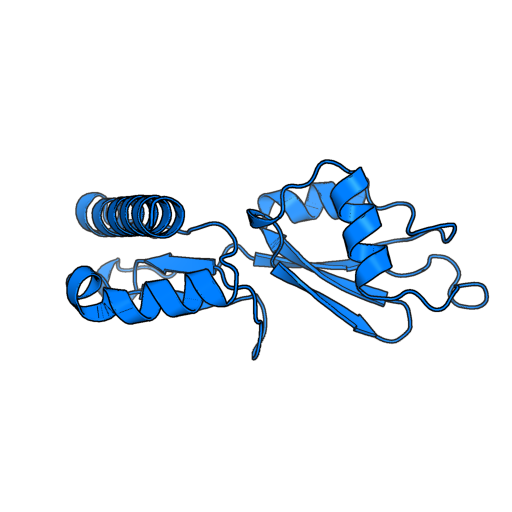23.560 1.00 86.00 90 PRO A CA 1
ATOM 730 C C . PRO A 1 90 ? 13.739 -7.447 -23.995 1.00 86.00 90 PRO A C 1
ATOM 732 O O . PRO A 1 90 ? 14.641 -7.571 -23.180 1.00 86.00 90 PRO A O 1
ATOM 735 N N . LYS A 1 91 ? 13.940 -7.688 -25.298 1.00 83.56 91 LYS A N 1
ATOM 736 C CA . LYS A 1 91 ? 15.225 -8.148 -25.860 1.00 83.56 91 LYS A CA 1
ATOM 737 C C . LYS A 1 91 ? 16.369 -7.136 -25.731 1.00 83.56 91 LYS A C 1
ATOM 739 O O . LYS A 1 91 ? 17.522 -7.529 -25.864 1.00 83.56 91 LYS A O 1
ATOM 744 N N . PHE A 1 92 ? 16.048 -5.859 -25.539 1.00 80.62 92 PHE A N 1
ATOM 745 C CA . PHE A 1 92 ? 17.013 -4.764 -25.407 1.00 80.62 92 PHE A CA 1
ATOM 746 C C . PHE A 1 92 ? 16.922 -4.092 -24.037 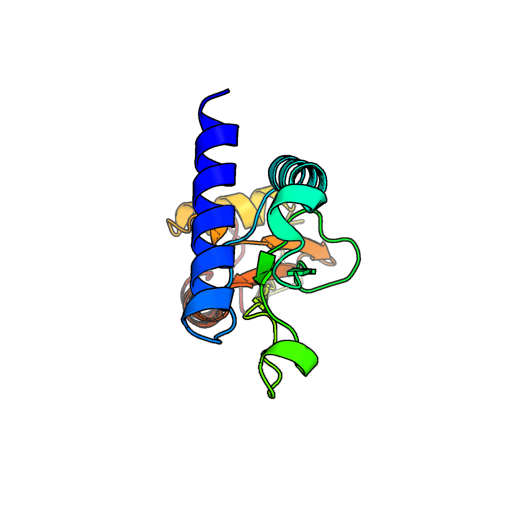1.00 80.62 92 PHE A C 1
ATOM 748 O O . PHE A 1 92 ? 17.519 -3.038 -23.836 1.00 80.62 92 PHE A O 1
ATOM 755 N N . ALA A 1 93 ? 16.135 -4.669 -23.128 1.00 78.75 93 ALA A N 1
ATOM 756 C CA . ALA A 1 93 ? 15.962 -4.129 -21.798 1.00 78.75 93 ALA A CA 1
ATOM 757 C C . ALA A 1 93 ? 17.247 -4.309 -20.992 1.00 78.75 93 ALA A C 1
ATOM 759 O O . ALA A 1 93 ? 17.884 -5.363 -21.035 1.00 78.75 93 ALA A O 1
ATOM 760 N N . GLU A 1 94 ? 17.612 -3.267 -20.257 1.00 82.88 94 GLU A N 1
ATOM 761 C CA . GLU A 1 94 ? 18.637 -3.369 -19.228 1.00 82.88 94 GLU A CA 1
ATOM 762 C C . GLU A 1 94 ? 18.120 -4.202 -18.047 1.00 82.88 94 GLU A C 1
ATOM 764 O O . GLU A 1 94 ? 16.913 -4.286 -17.805 1.00 82.88 94 GLU A O 1
ATOM 769 N N . ASP A 1 95 ? 19.039 -4.757 -17.257 1.00 86.88 95 ASP A N 1
ATOM 770 C CA . ASP A 1 95 ? 18.693 -5.315 -15.951 1.00 86.88 95 ASP A CA 1
ATOM 771 C C . ASP A 1 95 ? 18.282 -4.175 -15.009 1.00 86.88 95 ASP A C 1
ATOM 773 O O . ASP A 1 95 ? 19.112 -3.444 -14.455 1.00 86.88 95 ASP A O 1
ATOM 777 N N . LEU A 1 96 ? 16.970 -4.009 -14.854 1.00 91.38 96 LEU A N 1
ATOM 778 C CA . LEU A 1 96 ? 16.372 -3.023 -13.965 1.00 91.38 96 LEU A CA 1
ATOM 779 C C . LEU A 1 96 ? 16.302 -3.577 -12.542 1.00 91.38 96 LEU A C 1
ATOM 781 O O . LEU A 1 96 ? 15.861 -4.701 -12.311 1.00 91.38 96 LEU A O 1
ATOM 785 N N . SER A 1 97 ? 16.720 -2.772 -11.570 1.00 92.75 97 SER A N 1
ATOM 786 C CA . SER A 1 97 ? 16.641 -3.091 -10.144 1.00 92.75 97 SER A CA 1
ATOM 787 C C . SER A 1 97 ? 15.463 -2.382 -9.478 1.00 92.75 97 SER A C 1
ATOM 789 O O . SER A 1 97 ? 14.933 -1.400 -9.996 1.00 92.75 97 SER A O 1
ATOM 791 N N . HIS A 1 98 ? 15.101 -2.810 -8.267 1.00 92.75 98 HIS A N 1
ATOM 792 C CA . HIS A 1 98 ? 14.087 -2.132 -7.449 1.00 92.75 98 HIS A CA 1
ATOM 793 C C . HIS A 1 98 ? 14.360 -0.620 -7.321 1.00 92.75 98 HIS A C 1
ATOM 795 O O . HIS A 1 98 ? 13.455 0.194 -7.501 1.00 92.75 98 HIS A O 1
ATOM 801 N N . ARG A 1 99 ? 15.619 -0.216 -7.105 1.00 93.06 99 ARG A N 1
ATOM 802 C CA . ARG A 1 99 ? 15.984 1.207 -6.975 1.00 93.06 99 ARG A CA 1
ATOM 803 C C . ARG A 1 99 ? 15.690 2.023 -8.232 1.00 93.06 99 ARG A C 1
ATOM 805 O O . ARG A 1 99 ? 15.450 3.219 -8.119 1.00 93.06 99 ARG A O 1
ATOM 812 N N . ASP A 1 100 ? 15.697 1.391 -9.400 1.00 95.25 100 ASP A N 1
ATOM 813 C CA . ASP A 1 100 ? 15.457 2.069 -10.674 1.00 95.25 100 ASP A CA 1
ATOM 814 C C . ASP A 1 100 ? 13.981 2.380 -10.865 1.00 95.25 100 ASP A C 1
ATOM 816 O O . ASP A 1 100 ? 13.634 3.513 -11.195 1.00 95.25 100 ASP A O 1
ATOM 820 N N . PHE A 1 101 ? 13.117 1.406 -10.568 1.00 95.81 101 PHE A N 1
ATOM 821 C CA . PHE A 1 101 ? 11.674 1.622 -10.523 1.00 95.81 101 PHE A CA 1
ATOM 822 C C . PHE A 1 101 ? 11.318 2.676 -9.480 1.00 95.81 101 PHE A C 1
ATOM 824 O O . PHE A 1 101 ? 10.633 3.640 -9.806 1.00 95.81 101 PHE A O 1
ATOM 831 N N . LEU A 1 102 ? 11.847 2.556 -8.257 1.00 93.88 102 LEU A N 1
ATOM 832 C CA . LEU A 1 102 ? 11.594 3.543 -7.210 1.00 93.88 102 LEU A CA 1
ATOM 833 C C . LEU A 1 102 ? 12.037 4.946 -7.647 1.00 93.88 102 LEU A C 1
ATOM 835 O O . LEU A 1 102 ? 11.274 5.892 -7.505 1.00 93.88 102 LEU A O 1
ATOM 839 N N . GLY A 1 103 ? 13.232 5.088 -8.227 1.00 94.94 103 GLY A N 1
ATOM 840 C CA . GLY A 1 103 ? 13.719 6.374 -8.728 1.00 94.94 103 GLY A CA 1
ATOM 841 C C . GLY A 1 103 ? 12.816 6.976 -9.808 1.00 94.94 103 GLY A C 1
ATOM 842 O O . GLY A 1 103 ? 12.514 8.166 -9.759 1.00 94.94 103 GLY A O 1
ATOM 843 N N . ALA A 1 104 ? 1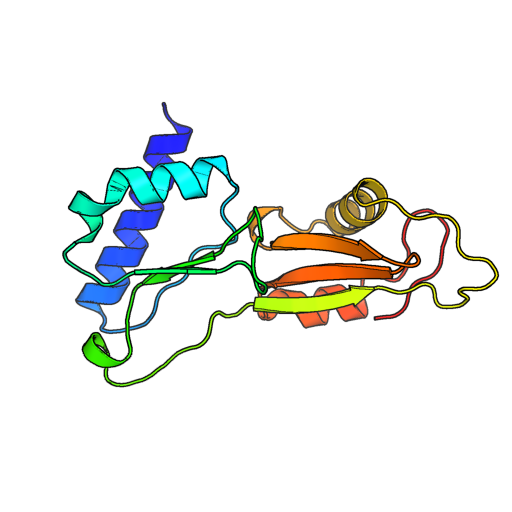2.339 6.158 -10.749 1.00 95.56 104 ALA A N 1
ATOM 844 C CA . ALA A 1 104 ? 11.415 6.607 -11.787 1.00 95.56 104 ALA A CA 1
ATOM 845 C C . ALA A 1 104 ? 10.062 7.057 -11.208 1.00 95.56 104 ALA A C 1
ATOM 847 O O . ALA A 1 104 ? 9.561 8.113 -11.586 1.00 95.56 104 ALA A O 1
ATOM 848 N N . LEU A 1 105 ? 9.516 6.316 -10.239 1.00 95.56 105 LEU A N 1
ATOM 849 C CA . LEU A 1 105 ? 8.273 6.672 -9.547 1.00 95.56 105 LEU A CA 1
ATOM 850 C C . LEU A 1 105 ? 8.414 7.982 -8.756 1.00 95.56 105 LEU A C 1
ATOM 852 O O . LEU A 1 105 ? 7.542 8.843 -8.828 1.00 95.56 105 LEU A O 1
ATOM 856 N N . MET A 1 106 ? 9.537 8.178 -8.058 1.00 94.56 106 MET A N 1
ATOM 857 C CA . MET A 1 106 ? 9.803 9.429 -7.334 1.00 94.56 106 MET A CA 1
ATOM 858 C C . MET A 1 106 ? 9.964 10.623 -8.286 1.00 94.56 106 MET A C 1
ATOM 860 O O . MET A 1 106 ? 9.519 11.723 -7.967 1.00 94.56 106 MET A O 1
ATOM 864 N N . ASN A 1 107 ? 10.541 10.422 -9.477 1.00 95.25 107 ASN A N 1
ATOM 865 C CA . ASN A 1 107 ? 10.654 11.478 -10.491 1.00 95.25 107 ASN A CA 1
ATOM 866 C C . ASN A 1 107 ? 9.294 11.934 -11.043 1.00 95.25 107 ASN A C 1
ATOM 868 O O . ASN A 1 107 ? 9.187 13.064 -11.514 1.00 95.25 107 ASN A O 1
ATOM 872 N N . LEU A 1 108 ? 8.259 11.091 -10.962 1.00 94.56 108 LEU A N 1
ATOM 873 C CA . LEU A 1 108 ? 6.879 11.470 -11.288 1.00 94.56 108 LEU A CA 1
ATOM 874 C C . LEU A 1 108 ? 6.211 12.313 -10.187 1.00 94.56 108 LEU A C 1
ATOM 876 O O . LEU A 1 108 ? 5.056 12.705 -10.348 1.00 94.56 108 LEU A O 1
ATOM 880 N N . GLY A 1 109 ? 6.917 12.590 -9.084 1.00 93.94 109 GLY A N 1
ATOM 881 C CA . GLY A 1 109 ? 6.400 13.346 -7.942 1.00 93.94 109 GLY A CA 1
ATOM 882 C C . GLY A 1 109 ? 5.460 12.541 -7.046 1.00 93.94 109 GLY A C 1
ATOM 883 O O . GLY A 1 109 ? 4.718 13.130 -6.268 1.00 93.94 109 GLY A O 1
ATOM 884 N N . ILE A 1 110 ? 5.469 11.212 -7.169 1.00 93.88 110 ILE A N 1
ATOM 885 C CA . ILE A 1 110 ? 4.592 10.330 -6.401 1.00 93.88 110 ILE A CA 1
ATOM 886 C C . ILE A 1 110 ? 5.126 10.211 -4.975 1.00 93.88 110 ILE A C 1
ATOM 888 O O . ILE A 1 110 ? 6.310 9.941 -4.761 1.00 93.88 110 ILE A O 1
ATOM 892 N N . GLU A 1 111 ? 4.247 10.413 -3.997 1.00 92.00 111 GLU A N 1
ATOM 893 C CA . GLU A 1 111 ? 4.593 10.288 -2.585 1.00 92.00 111 GLU A CA 1
ATOM 894 C C . GLU A 1 111 ? 4.835 8.819 -2.202 1.00 92.00 111 GLU A C 1
ATOM 896 O O . GLU A 1 111 ? 4.407 7.875 -2.867 1.00 92.00 111 GLU A O 1
ATOM 901 N N . ARG A 1 112 ? 5.604 8.584 -1.137 1.00 89.19 112 ARG A N 1
ATOM 902 C CA . ARG A 1 112 ? 5.968 7.210 -0.755 1.00 89.19 112 ARG A CA 1
ATOM 903 C C . ARG A 1 112 ? 4.845 6.475 -0.038 1.00 89.19 112 ARG A C 1
ATOM 905 O O . ARG A 1 112 ? 4.914 5.257 0.019 1.00 89.19 112 ARG A O 1
ATOM 912 N N . ASP A 1 113 ? 3.895 7.175 0.553 1.00 92.81 113 ASP A N 1
ATOM 913 C CA . ASP A 1 113 ? 2.755 6.604 1.271 1.00 92.81 113 ASP A CA 1
ATOM 914 C C . ASP A 1 113 ? 1.619 6.176 0.332 1.00 92.81 113 ASP A C 1
ATOM 916 O O . ASP A 1 113 ? 0.810 5.350 0.721 1.00 92.81 113 ASP A O 1
ATOM 920 N N . VAL A 1 114 ? 1.602 6.612 -0.929 1.00 95.50 114 VAL A N 1
ATOM 921 C CA . VAL A 1 114 ? 0.675 6.080 -1.951 1.00 95.50 114 VAL A CA 1
ATOM 922 C C . VAL A 1 114 ? 1.218 4.835 -2.677 1.00 95.50 114 VAL A C 1
ATOM 924 O O . VAL A 1 114 ? 0.554 4.273 -3.551 1.00 95.50 114 VAL A O 1
ATOM 927 N N . LEU A 1 115 ? 2.433 4.393 -2.322 1.00 96.56 115 LEU A N 1
ATOM 928 C CA . LEU A 1 115 ? 3.137 3.255 -2.922 1.00 96.56 115 LEU A CA 1
ATOM 929 C C . LEU A 1 115 ? 3.439 2.159 -1.893 1.00 96.56 115 LEU A C 1
ATOM 931 O O . LEU A 1 115 ? 4.119 2.382 -0.884 1.00 96.56 115 LEU A O 1
ATOM 935 N N . GLY A 1 116 ? 3.019 0.943 -2.222 1.00 96.62 116 GLY A N 1
ATOM 936 C CA . GLY A 1 116 ? 3.387 -0.278 -1.524 1.00 96.62 116 GLY A CA 1
ATOM 937 C C . GLY A 1 116 ? 4.748 -0.812 -1.958 1.00 96.62 116 GLY A C 1
ATOM 938 O O . GLY A 1 116 ? 5.663 -0.065 -2.319 1.00 96.62 116 GLY A O 1
ATOM 939 N N . ASP A 1 117 ? 4.891 -2.131 -1.889 1.00 96.25 117 ASP A N 1
ATOM 940 C CA . ASP A 1 117 ? 6.115 -2.803 -2.306 1.00 96.25 117 ASP A CA 1
ATOM 941 C C . ASP A 1 117 ? 6.297 -2.757 -3.829 1.00 96.25 117 ASP A C 1
ATOM 943 O O . ASP A 1 117 ? 5.344 -2.721 -4.612 1.00 96.25 117 ASP A O 1
ATOM 947 N N . ILE A 1 118 ? 7.559 -2.794 -4.252 1.00 95.94 118 ILE A N 1
ATOM 948 C CA . ILE A 1 118 ? 7.945 -2.917 -5.655 1.00 95.94 118 ILE A CA 1
ATOM 949 C C . ILE A 1 118 ? 8.708 -4.226 -5.800 1.00 95.94 118 ILE A C 1
ATOM 951 O O . ILE A 1 118 ? 9.838 -4.369 -5.325 1.00 95.94 118 ILE A O 1
ATOM 955 N N . ILE A 1 119 ? 8.095 -5.185 -6.482 1.00 95.31 119 ILE A N 1
ATOM 956 C CA . ILE A 1 119 ? 8.699 -6.491 -6.731 1.00 95.31 119 ILE A CA 1
ATOM 957 C C . ILE A 1 119 ? 9.248 -6.487 -8.150 1.00 95.31 119 ILE A C 1
ATOM 959 O O . ILE A 1 119 ? 8.509 -6.259 -9.101 1.00 95.31 119 ILE A O 1
ATOM 963 N N . VAL A 1 120 ? 10.539 -6.767 -8.314 1.00 94.31 120 VAL A N 1
ATOM 964 C CA . VAL A 1 120 ? 11.161 -6.838 -9.641 1.00 94.31 120 VAL A CA 1
ATOM 965 C C . VAL A 1 120 ? 11.429 -8.288 -10.019 1.00 94.31 120 VAL A C 1
ATOM 967 O O . VAL A 1 120 ? 12.083 -9.014 -9.270 1.00 94.31 120 VAL A O 1
ATOM 970 N N . ARG A 1 121 ? 10.916 -8.712 -11.178 1.00 91.56 121 ARG A N 1
ATOM 971 C CA . ARG A 1 121 ? 11.138 -10.045 -11.763 1.00 91.56 121 ARG A CA 1
ATOM 972 C C . ARG A 1 121 ? 11.235 -9.921 -13.276 1.00 91.56 121 ARG A C 1
ATOM 974 O O . ARG A 1 121 ? 10.399 -9.258 -13.875 1.00 91.56 121 ARG A O 1
ATOM 981 N N . ASP A 1 122 ? 12.235 -10.554 -13.885 1.00 86.94 122 ASP A N 1
ATOM 982 C CA . ASP A 1 122 ? 12.417 -10.588 -15.346 1.00 86.94 122 ASP A CA 1
ATOM 983 C C . ASP A 1 122 ? 12.370 -9.192 -16.005 1.00 86.94 122 ASP A C 1
ATOM 985 O O . ASP A 1 122 ? 11.686 -8.978 -17.005 1.00 86.94 122 ASP A O 1
ATOM 989 N N . ALA A 1 123 ? 13.054 -8.214 -15.394 1.00 86.62 123 ALA A N 1
ATOM 990 C CA . ALA A 1 123 ? 13.050 -6.791 -15.767 1.00 86.62 123 ALA A CA 1
ATOM 991 C C . ALA A 1 123 ? 11.675 -6.081 -15.712 1.00 86.62 123 ALA A C 1
ATOM 993 O O . ALA A 1 123 ? 11.581 -4.903 -16.058 1.00 86.62 123 ALA A O 1
ATOM 994 N N . ALA A 1 124 ? 10.622 -6.752 -15.239 1.00 93.62 124 ALA A N 1
ATOM 995 C CA . ALA A 1 124 ? 9.324 -6.163 -14.938 1.00 93.62 124 ALA A CA 1
ATOM 996 C C . ALA A 1 124 ? 9.230 -5.749 -13.464 1.00 93.62 124 ALA A C 1
ATOM 998 O O . ALA A 1 124 ? 9.643 -6.493 -12.572 1.00 93.62 124 ALA A O 1
ATOM 999 N N . GLY A 1 125 ? 8.647 -4.580 -13.212 1.00 96.12 125 GLY A N 1
ATOM 1000 C CA . GLY A 1 125 ? 8.317 -4.083 -11.882 1.00 96.12 125 GLY A CA 1
ATOM 1001 C C . GLY A 1 125 ? 6.831 -4.256 -11.601 1.00 96.12 125 GLY A C 1
ATOM 1002 O O . GLY A 1 125 ? 5.997 -3.710 -12.312 1.00 96.12 125 GLY A O 1
ATOM 1003 N N . TYR A 1 126 ? 6.502 -5.004 -10.560 1.00 97.19 126 TYR A N 1
ATOM 1004 C CA . TYR A 1 126 ? 5.160 -5.128 -10.008 1.00 97.19 126 TYR A CA 1
ATOM 1005 C C . TYR A 1 126 ? 5.058 -4.116 -8.874 1.00 97.19 126 TYR A C 1
ATOM 1007 O O . TYR A 1 126 ? 5.681 -4.300 -7.826 1.00 97.19 126 TYR A O 1
ATOM 1015 N N . VAL A 1 127 ? 4.352 -3.018 -9.124 1.00 97.25 127 VAL A N 1
ATOM 1016 C CA . VAL A 1 127 ? 4.249 -1.885 -8.202 1.00 97.25 127 VAL A CA 1
ATOM 1017 C C . VAL A 1 127 ? 2.871 -1.907 -7.568 1.00 97.25 127 VAL A C 1
ATOM 1019 O O . VAL A 1 127 ? 1.871 -1.739 -8.266 1.00 97.25 127 VAL A O 1
ATOM 1022 N N . PHE A 1 128 ? 2.818 -2.116 -6.255 1.00 98.06 128 PHE A N 1
ATOM 1023 C CA . PHE A 1 128 ? 1.583 -1.942 -5.497 1.00 98.06 128 PHE A CA 1
ATOM 1024 C C . PHE A 1 128 ? 1.366 -0.457 -5.199 1.00 98.06 128 PHE A C 1
ATOM 1026 O O . PHE A 1 128 ? 2.305 0.252 -4.831 1.00 98.06 128 PHE A O 1
ATOM 1033 N N . CYS A 1 129 ? 0.142 0.026 -5.368 1.00 97.75 129 CYS A N 1
ATOM 1034 C CA . CYS A 1 129 ? -0.225 1.418 -5.124 1.00 97.75 129 CYS A CA 1
ATOM 1035 C C . CYS A 1 129 ? -1.691 1.532 -4.711 1.00 97.75 129 CYS A C 1
ATOM 1037 O O . CYS A 1 129 ? -2.450 0.571 -4.837 1.00 97.75 129 CYS A O 1
ATOM 1039 N N . GLU A 1 130 ? -2.098 2.713 -4.252 1.00 97.69 130 GLU A N 1
ATOM 1040 C CA . GLU A 1 130 ? -3.521 3.010 -4.078 1.00 97.69 130 GLU A CA 1
ATOM 1041 C C . GLU A 1 130 ? -4.255 2.929 -5.427 1.00 97.69 130 GLU A C 1
ATOM 1043 O O . GLU A 1 130 ? -3.696 3.291 -6.469 1.00 97.69 130 GLU A O 1
ATOM 1048 N N . ASP A 1 131 ? -5.512 2.485 -5.429 1.00 97.00 131 ASP A N 1
ATOM 1049 C CA . ASP A 1 131 ? -6.313 2.350 -6.659 1.00 97.00 131 ASP A CA 1
ATOM 1050 C C . ASP A 1 131 ? -6.398 3.651 -7.463 1.00 97.00 131 ASP A C 1
ATOM 1052 O O . ASP A 1 131 ? -6.306 3.662 -8.692 1.00 97.00 131 ASP A O 1
ATOM 1056 N N . THR A 1 132 ? -6.515 4.775 -6.759 1.00 95.75 132 THR A N 1
ATOM 1057 C CA . THR A 1 132 ? -6.562 6.122 -7.344 1.00 95.75 132 THR A CA 1
ATOM 1058 C C . THR A 1 132 ? -5.274 6.489 -8.089 1.00 95.75 132 THR A C 1
ATOM 1060 O O . THR A 1 132 ? -5.310 7.320 -8.998 1.00 95.75 132 THR A O 1
ATOM 1063 N N . MET A 1 133 ? -4.149 5.852 -7.750 1.00 96.12 133 MET A N 1
ATOM 1064 C CA . MET A 1 133 ? -2.834 6.067 -8.356 1.00 96.12 133 MET A CA 1
ATOM 1065 C C . MET A 1 133 ? -2.578 5.148 -9.561 1.00 96.12 133 MET A C 1
ATOM 1067 O O . MET A 1 133 ? -1.731 5.453 -10.402 1.00 96.12 133 MET A O 1
ATOM 1071 N N . ALA A 1 134 ? -3.325 4.049 -9.701 1.00 96.31 134 ALA A N 1
ATOM 1072 C CA . ALA A 1 134 ? -3.066 3.034 -10.723 1.00 96.31 134 ALA A CA 1
ATOM 1073 C C . ALA A 1 134 ? -3.149 3.587 -12.155 1.00 96.31 134 ALA A C 1
ATOM 1075 O O . ALA A 1 134 ? -2.249 3.358 -12.965 1.00 96.31 134 ALA A O 1
ATOM 1076 N N . ALA A 1 135 ? -4.197 4.361 -12.459 1.00 95.81 135 ALA A N 1
ATOM 1077 C CA . ALA A 1 135 ? -4.379 4.971 -13.777 1.00 95.81 135 ALA A CA 1
ATOM 1078 C C . ALA A 1 135 ? -3.280 5.999 -14.095 1.00 95.81 135 ALA A C 1
ATOM 1080 O O . ALA A 1 135 ? -2.736 5.998 -15.197 1.00 95.81 135 ALA A O 1
ATOM 1081 N N . TYR A 1 136 ? -2.908 6.823 -13.110 1.00 96.75 136 TYR A N 1
ATOM 1082 C CA . TYR A 1 136 ? -1.831 7.802 -13.256 1.00 96.75 136 TYR A CA 1
ATOM 1083 C C . TYR A 1 136 ? -0.489 7.112 -13.531 1.00 96.75 136 TYR A C 1
ATOM 1085 O O . TYR A 1 136 ? 0.233 7.492 -14.452 1.00 96.75 136 TYR A O 1
ATOM 1093 N N . LEU A 1 137 ? -0.168 6.051 -12.784 1.00 95.31 137 LEU A N 1
ATOM 1094 C CA . LEU A 1 137 ? 1.024 5.248 -13.047 1.00 95.31 137 LEU A CA 1
ATOM 1095 C C . LEU A 1 137 ? 1.008 4.672 -14.457 1.00 95.31 137 LEU A C 1
ATOM 1097 O O . LEU A 1 137 ? 1.990 4.838 -15.175 1.00 95.31 137 LEU A O 1
ATOM 1101 N N . ALA A 1 138 ? -0.097 4.045 -14.860 1.00 94.56 138 ALA A N 1
ATOM 1102 C CA . ALA A 1 138 ? -0.225 3.422 -16.171 1.00 94.56 138 ALA A CA 1
ATOM 1103 C C . ALA A 1 138 ? 0.016 4.405 -17.327 1.00 94.56 138 ALA A C 1
ATOM 1105 O O . ALA A 1 138 ? 0.656 4.037 -18.313 1.00 94.56 138 ALA A O 1
ATOM 1106 N N . GLU A 1 139 ? -0.452 5.646 -17.183 1.00 95.31 139 GLU A N 1
ATOM 1107 C CA . GLU A 1 139 ? -0.308 6.698 -18.189 1.00 95.31 139 GLU A CA 1
ATOM 1108 C C . GLU A 1 139 ? 1.089 7.340 -18.193 1.00 95.31 139 GLU A C 1
ATOM 1110 O O . GLU A 1 139 ? 1.640 7.630 -19.259 1.00 95.31 139 GLU A O 1
ATOM 1115 N N . HIS A 1 140 ? 1.687 7.561 -17.019 1.00 96.19 140 HIS A N 1
ATOM 1116 C CA . HIS A 1 140 ? 2.873 8.413 -16.903 1.00 96.19 140 HIS A CA 1
ATOM 1117 C C . HIS A 1 140 ? 4.203 7.663 -16.774 1.00 96.19 140 HIS A C 1
ATOM 1119 O O . HIS A 1 140 ? 5.244 8.236 -17.121 1.00 96.19 140 HIS A O 1
ATOM 1125 N N . ILE A 1 141 ? 4.222 6.393 -16.346 1.00 95.56 141 ILE A N 1
ATOM 1126 C CA . ILE A 1 141 ? 5.470 5.618 -16.220 1.00 95.56 141 ILE A CA 1
ATOM 1127 C C . ILE A 1 141 ? 5.953 5.062 -17.569 1.00 95.56 141 ILE A C 1
ATOM 1129 O O . ILE A 1 141 ? 5.991 3.865 -17.839 1.00 95.56 141 ILE A O 1
ATOM 1133 N N . THR A 1 142 ? 6.364 5.968 -18.446 1.00 95.12 142 THR A N 1
ATOM 1134 C CA . THR A 1 142 ? 6.776 5.642 -19.821 1.00 95.12 142 THR A CA 1
ATOM 1135 C C . THR A 1 142 ? 8.249 5.246 -19.941 1.00 95.12 142 THR A C 1
ATOM 1137 O O . THR A 1 142 ? 8.660 4.674 -20.954 1.00 95.12 142 THR A O 1
ATOM 1140 N N . GLN A 1 143 ? 9.061 5.526 -18.917 1.00 93.94 143 GLN A N 1
ATOM 1141 C CA . GLN A 1 143 ? 10.496 5.265 -18.930 1.00 93.94 143 GLN A CA 1
ATOM 1142 C C . GLN A 1 143 ? 11.028 4.941 -17.530 1.00 93.94 143 GLN A C 1
ATOM 1144 O O . GLN A 1 143 ? 10.729 5.635 -16.560 1.00 93.94 143 GLN A O 1
ATOM 1149 N N . VAL A 1 144 ? 11.881 3.919 -17.444 1.00 94.69 144 VAL A N 1
ATOM 1150 C CA . VAL A 1 144 ? 12.699 3.618 -16.261 1.00 94.69 144 VAL A CA 1
ATOM 1151 C C . VAL A 1 144 ? 14.162 3.609 -16.705 1.00 94.69 144 VAL A C 1
ATOM 1153 O O . VAL A 1 144 ? 14.534 2.885 -17.629 1.00 94.69 144 VAL A O 1
ATOM 1156 N N . ARG A 1 145 ? 14.996 4.457 -16.084 1.00 89.94 145 ARG A N 1
ATOM 1157 C CA . ARG A 1 145 ? 16.335 4.828 -16.590 1.00 89.94 145 ARG A CA 1
ATOM 1158 C C . ARG A 1 145 ? 16.284 5.296 -18.051 1.00 89.94 145 ARG A C 1
ATOM 1160 O O . ARG A 1 145 ? 15.806 6.390 -18.325 1.00 89.94 145 ARG A O 1
ATOM 1167 N N . HIS A 1 146 ? 16.770 4.471 -18.976 1.00 89.88 146 HIS A N 1
ATOM 1168 C CA . HIS A 1 146 ? 16.775 4.717 -20.415 1.00 89.88 146 HIS A CA 1
ATOM 1169 C C . HIS A 1 146 ? 15.876 3.735 -21.179 1.00 89.88 146 HIS A C 1
ATOM 1171 O O . HIS A 1 146 ? 15.744 3.851 -22.395 1.00 89.88 146 HIS A O 1
ATOM 1177 N N . THR A 1 147 ? 15.219 2.807 -20.477 1.00 91.06 147 THR A N 1
ATOM 1178 C CA . THR A 1 147 ? 14.356 1.784 -21.072 1.00 91.06 147 THR A CA 1
ATOM 1179 C C . THR A 1 147 ? 12.917 2.291 -21.158 1.00 91.06 147 THR A C 1
ATOM 1181 O O . THR A 1 147 ? 12.343 2.718 -20.156 1.00 91.06 147 THR A O 1
ATOM 1184 N N . SER A 1 148 ? 12.331 2.247 -22.356 1.00 94.19 148 SER A N 1
ATOM 1185 C CA . SER A 1 148 ? 10.907 2.532 -22.564 1.00 94.19 148 SER A CA 1
ATOM 1186 C C . SER A 1 148 ? 10.042 1.421 -21.976 1.00 94.19 148 SER A C 1
ATOM 1188 O O . SER A 1 148 ? 10.314 0.238 -22.206 1.00 94.19 148 SER A O 1
ATOM 1190 N N . MET A 1 149 ? 8.995 1.813 -21.255 1.00 94.81 149 MET A N 1
ATOM 1191 C CA . MET A 1 149 ? 8.118 0.906 -20.520 1.00 94.81 149 MET A CA 1
ATOM 1192 C C . MET A 1 149 ? 6.681 0.939 -21.054 1.00 94.81 149 MET A C 1
ATOM 1194 O O . MET A 1 149 ? 6.247 1.913 -21.669 1.00 94.81 149 MET A O 1
ATOM 1198 N N . THR A 1 150 ? 5.952 -0.139 -20.784 1.00 94.62 150 THR A N 1
ATOM 1199 C CA . THR A 1 150 ? 4.502 -0.284 -20.942 1.00 94.62 150 THR A CA 1
ATOM 1200 C C . THR A 1 150 ? 3.935 -0.910 -19.672 1.00 94.62 150 THR A C 1
ATOM 1202 O O . THR A 1 150 ? 4.637 -1.664 -18.991 1.00 94.62 150 THR A O 1
ATOM 1205 N N . THR A 1 151 ? 2.683 -0.600 -19.356 1.00 91.88 151 THR A N 1
ATOM 1206 C CA . THR A 1 151 ? 1.951 -1.149 -18.208 1.00 91.88 151 THR A CA 1
ATOM 1207 C C . THR A 1 151 ? 0.944 -2.218 -18.618 1.00 91.88 151 THR A C 1
ATOM 1209 O O . THR A 1 151 ? 0.573 -2.244 -19.816 1.00 91.88 151 THR A O 1
#

Nearest PDB structures (foldseek):
  8s1u-assembly1_V  TM=8.637E-01  e=4.460E-10  Bacillus subtilis subsp. subtilis str. 168
  2fph-assembly1_X  TM=7.552E-01  e=6.216E-08  Streptococcus pneumoniae R6
  7bbb-assembly1_A  TM=6.802E-01  e=7.466E-02  Escherichia coli K-12
  3gku-assembly1_A  TM=7.539E-01  e=2.049E+00  [Clostridium] symbiosum ATCC 14940
  6rvz-assembly1_A  TM=4.531E-01  e=9.182E+00  Homo sapiens

Secondary structure (DSSP, 8-state):
-HHHHHHHHHHHHHHHHHHHHT--EEEEEEPHHHHHHHHHTHHHHTTS-EEEE-SSTT-SSEEEEE--HHHHSS-----EEEEEEEESSGGG-----HHHHHHHHHHTT--STTEEEEEEETTEEEEEEEHHHHHHHHHH--EETTEEEE-

pLDDT: mean 94.44, std 5.49, range [59.81, 98.62]